Protein AF-A0A2N5KPL4-F1 (afdb_monomer)

Solvent-accessible surface area (backbone atoms only — not comparable to full-atom values): 9975 Å² total; per-residue (Å²): 132,33,61,57,40,47,46,47,71,75,42,54,30,98,88,71,46,75,67,46,46,65,56,46,13,60,61,31,74,57,65,38,40,49,73,56,43,50,32,31,46,73,50,76,43,86,88,67,52,72,70,42,46,44,31,51,20,58,59,60,74,32,49,50,60,57,73,69,52,57,60,70,58,49,53,48,50,48,52,38,46,76,72,71,42,90,47,67,72,71,55,60,47,73,79,61,42,83,92,49,68,69,59,66,50,52,80,70,77,47,90,61,89,84,62,68,92,87,57,78,54,70,25,46,58,64,54,46,8,64,72,70,74,46,51,52,66,56,47,47,51,34,38,75,70,65,55,33,45,69,46,75,43,100,83,76,46,70,18,39,34,57,74,37,73,69,78,82,128

Radius of gyration: 18.28 Å; Cα contacts (8 Å, |Δi|>4): 181; chains: 1; bounding box: 55×29×40 Å

Structure (mmCIF, N/CA/C/O backbone):
data_AF-A0A2N5KPL4-F1
#
_entry.id   AF-A0A2N5KPL4-F1
#
loop_
_atom_site.group_PDB
_atom_site.id
_atom_site.type_symbol
_atom_site.label_atom_id
_atom_site.label_alt_id
_atom_site.label_comp_id
_atom_site.label_asym_id
_atom_site.label_entity_id
_atom_site.label_seq_id
_atom_site.pdbx_PDB_ins_code
_atom_site.Cartn_x
_atom_site.Cartn_y
_atom_site.Cartn_z
_atom_site.occupancy
_atom_site.B_iso_or_equiv
_atom_site.auth_seq_id
_atom_site.auth_comp_id
_atom_site.auth_asym_id
_atom_site.auth_atom_id
_atom_site.pdbx_PDB_model_num
ATOM 1 N N . MET A 1 1 ? 0.090 9.760 -5.967 1.00 77.62 1 MET A N 1
ATOM 2 C CA . MET A 1 1 ? -1.026 9.444 -5.017 1.00 77.62 1 MET A CA 1
ATOM 3 C C . MET A 1 1 ? -0.498 8.418 -4.009 1.00 77.62 1 MET A C 1
ATOM 5 O O . MET A 1 1 ? 0.496 7.805 -4.346 1.00 77.62 1 MET A O 1
ATOM 9 N N . SER A 1 2 ? -1.028 8.225 -2.788 1.00 89.38 2 SER A N 1
ATOM 10 C CA . SER A 1 2 ? -0.451 7.175 -1.910 1.00 89.38 2 SER A CA 1
ATOM 11 C C . SER A 1 2 ? -0.860 5.772 -2.381 1.00 89.38 2 SER A C 1
ATOM 13 O O . SER A 1 2 ? -1.966 5.591 -2.895 1.00 89.38 2 SER A O 1
ATOM 15 N N . GLN A 1 3 ? 0.009 4.774 -2.181 1.00 91.00 3 GLN A N 1
ATOM 16 C CA . GLN A 1 3 ? -0.284 3.367 -2.493 1.00 91.00 3 GLN A CA 1
ATOM 17 C C . GLN A 1 3 ? -1.569 2.896 -1.806 1.00 91.00 3 GLN A C 1
ATOM 19 O O . GLN A 1 3 ? -2.436 2.302 -2.441 1.00 91.00 3 GLN A O 1
ATOM 24 N N . PHE A 1 4 ? -1.728 3.213 -0.519 1.00 94.31 4 PHE A N 1
ATOM 25 C CA . PHE A 1 4 ? -2.923 2.831 0.224 1.00 94.31 4 PHE A CA 1
ATOM 26 C C . PHE A 1 4 ? -4.183 3.480 -0.359 1.00 94.31 4 PHE A C 1
ATOM 28 O O . PHE A 1 4 ? -5.206 2.823 -0.504 1.00 94.31 4 PHE A O 1
ATOM 35 N N . ARG A 1 5 ? -4.111 4.746 -0.783 1.00 94.88 5 ARG A N 1
ATOM 36 C CA . ARG A 1 5 ? -5.239 5.413 -1.442 1.00 94.88 5 ARG A CA 1
ATOM 37 C C . ARG A 1 5 ? -5.610 4.767 -2.775 1.00 94.88 5 ARG A C 1
ATOM 39 O O . ARG A 1 5 ? -6.795 4.680 -3.071 1.00 94.88 5 ARG A O 1
ATOM 46 N N . ILE A 1 6 ? -4.629 4.300 -3.545 1.00 94.69 6 ILE A N 1
ATOM 47 C CA . ILE A 1 6 ? -4.883 3.527 -4.767 1.00 94.69 6 ILE A CA 1
ATOM 48 C C . ILE A 1 6 ? -5.637 2.241 -4.432 1.00 94.69 6 ILE A C 1
ATOM 50 O O . ILE A 1 6 ? -6.681 1.984 -5.027 1.00 94.69 6 ILE A O 1
ATOM 54 N N . MET A 1 7 ? -5.157 1.482 -3.443 1.00 94.81 7 MET A N 1
ATOM 55 C CA . MET A 1 7 ? -5.807 0.246 -2.998 1.00 94.81 7 MET A CA 1
ATOM 56 C C . MET A 1 7 ? -7.264 0.482 -2.584 1.00 94.81 7 MET A C 1
ATOM 58 O O . MET A 1 7 ? -8.135 -0.274 -2.993 1.00 94.81 7 MET A O 1
ATOM 62 N N . LEU A 1 8 ? -7.552 1.554 -1.837 1.00 95.44 8 LEU A N 1
ATOM 63 C CA . LEU A 1 8 ? -8.917 1.885 -1.405 1.00 95.44 8 LEU A CA 1
ATOM 64 C C . LEU A 1 8 ? -9.878 2.209 -2.562 1.00 95.44 8 LEU A C 1
ATOM 66 O O . LEU A 1 8 ? -11.087 2.067 -2.391 1.00 95.44 8 LEU A O 1
ATOM 70 N N . GLU A 1 9 ? -9.375 2.690 -3.703 1.00 94.62 9 GLU A N 1
ATOM 71 C CA . GLU A 1 9 ? -10.210 2.991 -4.874 1.00 94.62 9 GLU A CA 1
ATOM 72 C C . GLU A 1 9 ? -10.446 1.752 -5.748 1.00 94.62 9 GLU A C 1
ATOM 74 O O . GLU A 1 9 ? -11.551 1.575 -6.256 1.00 94.62 9 GLU A O 1
ATOM 79 N N . ILE A 1 10 ? -9.437 0.889 -5.913 1.00 94.44 10 ILE A N 1
ATOM 80 C CA . ILE A 1 10 ? -9.525 -0.280 -6.807 1.00 94.44 10 ILE A CA 1
ATOM 81 C C . ILE A 1 10 ? -10.062 -1.538 -6.112 1.00 94.44 10 ILE A C 1
ATOM 83 O O . ILE A 1 10 ? -10.664 -2.382 -6.773 1.00 94.44 10 ILE A O 1
ATOM 87 N N . CYS A 1 11 ? -9.865 -1.666 -4.796 1.00 93.56 11 CYS A N 1
ATOM 88 C CA . CYS A 1 11 ? -10.342 -2.790 -3.994 1.00 93.56 11 CYS A CA 1
ATOM 89 C C . CYS A 1 11 ? -11.564 -2.349 -3.173 1.00 93.56 11 CYS A C 1
ATOM 91 O O . CYS A 1 11 ? -11.395 -1.676 -2.149 1.00 93.56 11 CYS A O 1
ATOM 93 N N . PRO A 1 12 ? -12.794 -2.710 -3.583 1.00 92.00 12 PRO A N 1
ATOM 94 C CA . PRO A 1 12 ? -13.991 -2.337 -2.839 1.00 92.00 12 PRO A CA 1
ATOM 95 C C . PRO A 1 12 ? -14.013 -2.988 -1.451 1.00 92.00 12 PRO A C 1
ATOM 97 O O . PRO A 1 12 ? -13.382 -4.020 -1.208 1.00 92.00 12 PRO A O 1
ATOM 100 N N . ALA A 1 13 ? -14.765 -2.384 -0.535 1.00 92.88 13 ALA A N 1
ATOM 101 C CA . ALA A 1 13 ? -15.075 -3.002 0.748 1.00 92.88 13 ALA A CA 1
ATOM 102 C C . ALA A 1 13 ? -15.934 -4.272 0.549 1.00 92.88 13 ALA A C 1
ATOM 104 O O . ALA A 1 13 ? -16.525 -4.453 -0.521 1.00 92.88 13 ALA A O 1
ATOM 105 N N . PRO A 1 14 ? -16.040 -5.168 1.552 1.00 88.31 14 PRO A N 1
ATOM 106 C CA . PRO A 1 14 ? -16.785 -6.426 1.416 1.00 88.31 14 PRO A CA 1
ATOM 107 C C . PRO A 1 14 ? -18.266 -6.267 1.040 1.00 88.31 14 PRO A C 1
ATOM 109 O O . PRO A 1 14 ? -18.875 -7.197 0.516 1.00 88.31 14 PRO A O 1
ATOM 112 N N . ASP A 1 15 ? -18.856 -5.102 1.306 1.00 89.62 15 ASP A N 1
ATOM 113 C CA . ASP A 1 15 ? -20.223 -4.740 0.923 1.00 89.62 15 ASP A CA 1
ATOM 114 C C . ASP A 1 15 ? -20.331 -4.165 -0.508 1.00 89.62 15 ASP A C 1
ATOM 116 O O . ASP A 1 15 ? -21.426 -3.837 -0.966 1.00 89.62 15 ASP A O 1
ATOM 120 N N . GLY A 1 16 ? -19.208 -4.060 -1.225 1.00 87.62 16 GLY A N 1
ATOM 121 C CA . GLY A 1 16 ? -19.087 -3.437 -2.543 1.00 87.62 16 GLY A CA 1
ATOM 122 C C . GLY A 1 16 ? -18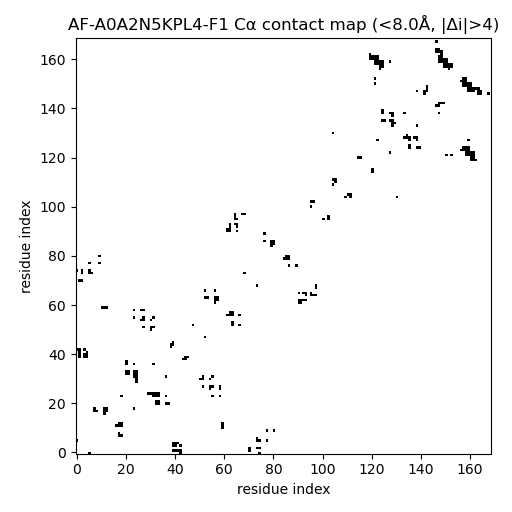.909 -1.914 -2.505 1.00 87.62 16 GLY A C 1
ATOM 123 O O . GLY A 1 16 ? -18.857 -1.285 -3.562 1.00 87.62 16 GLY A O 1
ATOM 124 N N . GLY A 1 17 ? -18.845 -1.315 -1.313 1.00 91.88 17 GLY A N 1
ATOM 125 C CA . GLY A 1 17 ? -18.711 0.120 -1.095 1.00 91.88 17 GLY A CA 1
ATOM 126 C C . GLY A 1 17 ? -17.264 0.610 -1.014 1.00 91.88 17 GLY A C 1
ATOM 127 O O . GLY A 1 17 ? -16.311 -0.069 -1.402 1.00 91.88 17 GLY A O 1
ATOM 128 N N . LYS A 1 18 ? -17.102 1.833 -0.496 1.00 94.50 18 LYS A N 1
ATOM 129 C CA . LYS A 1 18 ? -15.788 2.401 -0.171 1.00 94.50 18 LYS A CA 1
ATOM 130 C C . LYS A 1 18 ? -15.416 2.038 1.257 1.00 94.50 18 LYS A C 1
ATOM 132 O O . LYS A 1 18 ? -16.216 2.247 2.160 1.00 94.50 18 LYS A O 1
ATOM 137 N N . TRP A 1 19 ? -14.172 1.623 1.452 1.00 96.81 19 TRP A N 1
ATOM 138 C CA . TRP A 1 19 ? -13.610 1.402 2.777 1.00 96.81 19 TRP A CA 1
ATOM 139 C C . TRP A 1 19 ? -13.687 2.653 3.652 1.00 96.81 19 TRP A C 1
ATOM 141 O O . TRP A 1 19 ? -13.159 3.716 3.311 1.00 96.81 19 TRP A O 1
ATOM 151 N N . THR A 1 20 ? -14.279 2.495 4.827 1.00 95.94 20 THR A N 1
ATOM 152 C CA . THR A 1 20 ? -14.178 3.452 5.925 1.00 95.94 20 THR A CA 1
ATOM 153 C C . THR A 1 20 ? -13.079 3.047 6.903 1.00 95.94 20 THR A C 1
ATOM 155 O O . THR A 1 20 ? -12.681 1.884 7.008 1.00 95.94 20 THR A O 1
ATOM 158 N N . ALA A 1 21 ? -12.616 4.017 7.690 1.00 96.56 21 ALA A N 1
ATOM 159 C CA . ALA A 1 21 ? -11.648 3.776 8.752 1.00 96.56 21 ALA A CA 1
ATOM 160 C C . ALA A 1 21 ? -12.136 2.735 9.782 1.00 96.56 21 ALA A C 1
ATOM 162 O O . ALA A 1 21 ? -11.339 1.946 10.280 1.00 96.56 21 ALA A O 1
ATOM 163 N N . LEU A 1 22 ? -13.443 2.719 10.080 1.00 96.12 22 LEU A N 1
ATOM 164 C CA . LEU A 1 22 ? -14.046 1.791 11.040 1.00 96.12 22 LEU A CA 1
ATOM 165 C C . LEU A 1 22 ? -14.136 0.365 10.481 1.00 96.12 22 LEU A C 1
ATOM 167 O O . LEU A 1 22 ? -13.849 -0.593 11.193 1.00 96.12 22 LEU A O 1
ATOM 171 N N . GLU A 1 23 ? -14.508 0.214 9.211 1.00 96.50 23 GLU A N 1
ATOM 172 C CA . GLU A 1 23 ? -14.535 -1.098 8.554 1.00 96.50 23 GLU A CA 1
ATOM 173 C C . GLU A 1 23 ? -13.133 -1.686 8.446 1.00 96.50 23 GLU A C 1
ATOM 175 O O . GLU A 1 23 ? -12.947 -2.868 8.722 1.00 96.50 23 GLU A O 1
ATOM 180 N N . MET A 1 24 ? -12.135 -0.862 8.110 1.00 96.94 24 MET A N 1
ATOM 181 C CA . MET A 1 24 ? -10.744 -1.307 8.069 1.00 96.94 24 MET A CA 1
ATOM 182 C C . MET A 1 24 ? -10.265 -1.756 9.451 1.00 96.94 24 MET A C 1
ATOM 184 O O . MET A 1 24 ? -9.636 -2.805 9.586 1.00 96.94 24 MET A O 1
ATOM 188 N N . GLU A 1 25 ? -10.589 -1.002 10.501 1.00 97.06 25 GLU A N 1
ATOM 189 C CA . GLU A 1 25 ? -10.269 -1.387 11.874 1.00 97.06 25 GLU A CA 1
ATOM 190 C C . GLU A 1 25 ? -10.889 -2.737 12.242 1.00 97.06 25 GLU A C 1
ATOM 192 O O . GLU A 1 25 ? -10.201 -3.615 12.762 1.00 97.06 25 GLU A O 1
ATOM 197 N N . GLN A 1 26 ? -12.168 -2.940 11.923 1.00 96.25 26 GLN A N 1
ATOM 198 C CA . GLN A 1 26 ? -12.864 -4.198 12.186 1.00 96.25 26 GLN A CA 1
ATOM 199 C 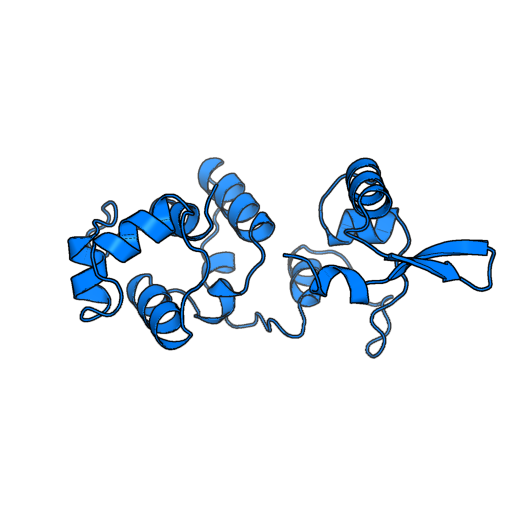C . GLN A 1 26 ? -12.263 -5.362 11.390 1.00 96.25 26 GLN A C 1
ATOM 201 O O . GLN A 1 26 ? -11.961 -6.409 11.965 1.00 96.25 26 GLN A O 1
ATOM 206 N N . ALA A 1 27 ? -12.034 -5.174 10.089 1.00 96.19 27 ALA A N 1
ATOM 207 C CA . ALA A 1 27 ? -11.485 -6.198 9.203 1.00 96.19 27 ALA A CA 1
ATOM 208 C C . ALA A 1 27 ? -10.048 -6.594 9.580 1.00 96.19 27 ALA A C 1
ATOM 210 O O . ALA A 1 27 ? -9.651 -7.748 9.415 1.00 96.19 27 ALA A O 1
ATOM 211 N N . THR A 1 28 ? -9.283 -5.656 10.141 1.00 96.19 28 THR A N 1
ATOM 212 C CA . THR A 1 28 ? -7.903 -5.872 10.599 1.00 96.19 28 THR A CA 1
ATOM 213 C C . THR A 1 28 ? -7.810 -6.214 12.090 1.00 96.19 28 THR A C 1
ATOM 215 O O . THR A 1 28 ? -6.708 -6.282 12.631 1.00 96.19 28 THR A O 1
ATOM 218 N N . ASN A 1 29 ? -8.940 -6.432 12.777 1.00 95.25 29 ASN A N 1
ATOM 219 C CA . ASN A 1 29 ? -9.002 -6.710 14.217 1.00 95.25 29 ASN A CA 1
ATOM 220 C C . ASN A 1 29 ? -8.215 -5.683 15.064 1.00 95.25 29 ASN A C 1
ATOM 222 O O . ASN A 1 29 ? -7.434 -6.037 15.951 1.00 95.25 29 ASN A O 1
ATOM 226 N N . GLY A 1 30 ? -8.378 -4.399 14.742 1.00 95.25 30 GLY A N 1
ATOM 227 C CA . GLY A 1 30 ? -7.771 -3.271 15.448 1.00 95.25 30 GLY A CA 1
ATOM 228 C C . GLY A 1 30 ? -6.319 -2.963 15.071 1.00 95.25 30 GLY A C 1
ATOM 229 O O . GLY A 1 30 ? -5.737 -2.030 15.622 1.00 95.25 30 GLY A O 1
ATOM 230 N N . LYS A 1 31 ? -5.704 -3.709 14.143 1.00 95.62 31 LYS A N 1
ATOM 231 C CA . LYS A 1 31 ? -4.312 -3.462 13.718 1.00 95.62 31 LYS A CA 1
ATOM 232 C C . LYS A 1 31 ? -4.152 -2.157 12.935 1.00 95.62 31 LYS A C 1
ATOM 234 O O . LYS A 1 31 ? -3.084 -1.542 12.981 1.00 95.62 31 LYS A O 1
ATOM 239 N N . VAL A 1 32 ? -5.218 -1.718 12.267 1.00 95.81 32 VAL A N 1
ATOM 240 C CA . VAL A 1 32 ? -5.310 -0.423 11.586 1.00 95.81 32 VAL A CA 1
ATOM 241 C C . VAL A 1 32 ? -6.404 0.409 12.253 1.00 95.81 32 VAL A C 1
ATOM 243 O O . VAL A 1 32 ? -7.560 0.382 11.848 1.00 95.81 32 VAL A O 1
ATOM 246 N N . HIS A 1 33 ? -6.043 1.149 13.300 1.00 96.38 33 HIS A N 1
ATOM 247 C CA . HIS A 1 33 ? -6.969 2.066 13.975 1.00 96.38 33 HIS A CA 1
ATOM 248 C C . HIS A 1 33 ? -7.238 3.308 13.095 1.00 96.38 33 HIS A C 1
ATOM 250 O O . HIS A 1 33 ? -6.339 3.731 12.359 1.00 96.38 33 HIS A O 1
ATOM 256 N N . PRO A 1 34 ? -8.404 3.977 13.202 1.00 97.19 34 PRO A N 1
ATOM 257 C CA . PRO A 1 34 ? -8.775 5.108 12.353 1.00 97.19 34 PRO A CA 1
ATOM 258 C C . PRO A 1 34 ? -7.731 6.208 12.120 1.00 97.19 34 PRO A C 1
ATOM 260 O O . PRO A 1 34 ? -7.587 6.689 11.001 1.00 97.19 34 PRO A O 1
ATOM 263 N N . ALA A 1 35 ? -6.965 6.602 13.141 1.00 95.31 35 ALA A N 1
ATOM 264 C CA . ALA A 1 35 ? -5.923 7.617 12.973 1.00 95.31 35 ALA A CA 1
ATOM 265 C C . ALA A 1 35 ? -4.800 7.148 12.030 1.00 95.31 35 ALA A C 1
ATOM 267 O O . ALA A 1 35 ? -4.306 7.926 11.216 1.00 95.31 35 ALA A O 1
ATOM 268 N N . PHE A 1 36 ? -4.427 5.868 12.112 1.00 95.31 36 PHE A N 1
ATOM 269 C CA . PHE A 1 36 ? -3.428 5.270 11.232 1.00 95.31 36 PHE A CA 1
ATOM 270 C C . PHE A 1 36 ? -3.967 5.106 9.808 1.00 95.31 36 PHE A C 1
ATOM 272 O O . PHE A 1 36 ? -3.253 5.398 8.856 1.00 95.31 36 PHE A O 1
ATOM 279 N N . PHE A 1 37 ? -5.245 4.737 9.660 1.00 96.69 37 PHE A N 1
ATOM 280 C CA . PHE A 1 37 ? -5.922 4.689 8.361 1.00 96.69 37 PHE A CA 1
ATOM 281 C C . PHE A 1 37 ? -5.814 6.021 7.606 1.00 96.69 37 PHE A C 1
ATOM 283 O O . PHE A 1 37 ? -5.356 6.041 6.465 1.00 96.69 37 PHE A O 1
ATOM 290 N N . PHE A 1 38 ? -6.183 7.136 8.245 1.00 95.88 38 PHE A N 1
ATOM 291 C CA . PHE A 1 38 ? -6.108 8.452 7.602 1.00 95.88 38 PHE A CA 1
ATOM 292 C C . PHE A 1 38 ? -4.663 8.866 7.318 1.00 95.88 38 PHE A C 1
ATOM 294 O O . PHE A 1 38 ? -4.374 9.365 6.235 1.00 95.88 38 PHE A O 1
ATOM 301 N N . ALA A 1 39 ? -3.730 8.577 8.231 1.00 94.00 39 ALA A N 1
ATOM 302 C CA . ALA A 1 39 ? -2.314 8.842 7.994 1.00 94.00 39 ALA A CA 1
ATOM 303 C C . ALA A 1 39 ? -1.768 8.085 6.765 1.00 94.00 39 ALA A C 1
ATOM 305 O O . ALA A 1 39 ? -0.997 8.657 5.997 1.00 94.00 39 ALA A O 1
ATOM 306 N N . LEU A 1 40 ? -2.184 6.833 6.544 1.00 93.69 40 LEU A N 1
ATOM 307 C CA . LEU A 1 40 ? -1.837 6.067 5.341 1.00 93.69 40 LEU A CA 1
ATOM 308 C C . LEU A 1 40 ? -2.520 6.624 4.085 1.00 93.69 40 LEU A C 1
ATOM 310 O O . LEU A 1 40 ? -1.896 6.758 3.029 1.00 93.69 40 LEU A O 1
ATOM 314 N N . GLN A 1 41 ? -3.807 6.959 4.189 1.00 93.94 41 GLN A N 1
ATOM 315 C CA . GLN A 1 41 ? -4.598 7.475 3.073 1.00 93.94 41 GLN A CA 1
ATOM 316 C C . GLN A 1 41 ? -4.036 8.801 2.550 1.00 93.94 41 GLN A C 1
ATOM 318 O O . GLN A 1 41 ? -3.923 8.990 1.337 1.00 93.94 41 GLN A O 1
ATOM 323 N N . ASP A 1 42 ? -3.622 9.677 3.461 1.00 91.38 42 ASP A N 1
ATOM 324 C CA . ASP A 1 42 ? -3.039 10.978 3.142 1.00 91.38 42 ASP A CA 1
ATOM 325 C C . ASP A 1 42 ? -1.542 10.892 2.803 1.00 91.38 42 ASP A C 1
ATOM 327 O O . ASP A 1 42 ? -0.946 11.880 2.377 1.00 91.38 42 ASP A O 1
ATOM 331 N N . GLY A 1 43 ? -0.923 9.715 2.958 1.00 88.88 43 GLY A N 1
ATOM 332 C CA . GLY A 1 43 ? 0.507 9.513 2.719 1.00 88.88 43 GLY A CA 1
ATOM 333 C C . GLY A 1 43 ? 1.407 10.177 3.766 1.00 88.88 43 GLY A C 1
ATOM 334 O O . GLY A 1 43 ? 2.588 10.386 3.510 1.00 88.88 43 GLY A O 1
ATOM 335 N N . LEU A 1 44 ? 0.869 10.501 4.946 1.00 87.75 44 LEU A N 1
ATOM 336 C CA . LEU A 1 44 ? 1.625 11.047 6.080 1.00 87.75 44 LEU A CA 1
ATOM 337 C C . LEU A 1 44 ? 2.548 10.003 6.722 1.00 87.75 44 LEU A C 1
ATOM 339 O O . LEU A 1 44 ? 3.506 10.361 7.404 1.00 87.75 44 LEU A O 1
ATOM 343 N N . THR A 1 45 ? 2.263 8.716 6.514 1.00 85.69 45 THR A N 1
ATOM 344 C CA . THR A 1 45 ? 3.157 7.610 6.857 1.00 85.69 45 THR A CA 1
ATOM 345 C C . THR A 1 45 ? 3.162 6.574 5.740 1.00 85.69 45 THR A C 1
ATOM 347 O O . THR A 1 45 ? 2.115 6.220 5.204 1.00 85.69 45 THR A O 1
ATOM 350 N N . SER A 1 46 ? 4.348 6.075 5.403 1.00 75.25 46 SER A N 1
ATOM 351 C CA . SER A 1 46 ? 4.564 4.892 4.558 1.00 7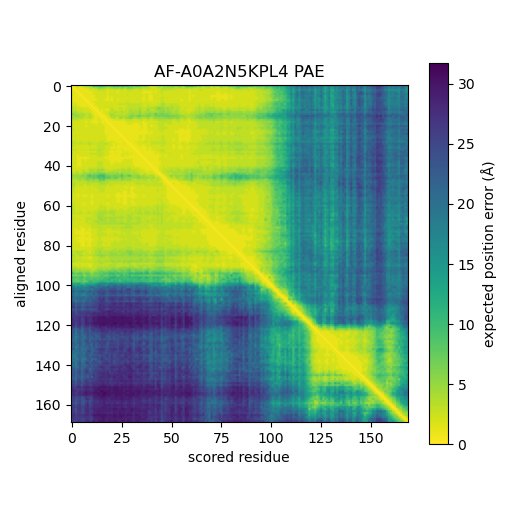5.25 46 SER A CA 1
ATOM 352 C C . SER A 1 46 ? 5.093 3.702 5.366 1.00 75.25 46 SER A C 1
ATOM 354 O O . SER A 1 46 ? 5.113 2.574 4.876 1.00 75.25 46 SER A O 1
ATOM 356 N N . SER A 1 47 ? 5.494 3.942 6.619 1.00 78.50 47 SER A N 1
ATOM 357 C CA . SER A 1 47 ? 6.009 2.911 7.512 1.00 78.50 47 SER A CA 1
ATOM 358 C C . SER A 1 47 ? 4.846 2.102 8.079 1.00 78.50 47 SER A C 1
ATOM 360 O O . SER A 1 47 ? 4.068 2.589 8.904 1.00 78.50 47 SER A O 1
ATOM 362 N N . VAL A 1 48 ? 4.716 0.873 7.589 1.00 85.50 48 VAL A N 1
ATOM 363 C CA . VAL A 1 48 ? 3.721 -0.117 8.008 1.00 85.50 48 VAL A CA 1
ATOM 364 C C . VAL A 1 48 ? 4.484 -1.346 8.483 1.00 85.50 48 VAL A C 1
ATOM 366 O O . VAL A 1 48 ? 5.447 -1.758 7.841 1.00 85.50 48 VAL A O 1
ATOM 369 N N . SER A 1 49 ? 4.114 -1.923 9.625 1.00 89.88 49 SER A N 1
ATOM 370 C CA . SER A 1 49 ? 4.754 -3.164 10.075 1.00 89.88 49 SER A CA 1
ATOM 371 C C . SER A 1 49 ? 4.303 -4.349 9.217 1.00 89.88 49 SER A C 1
ATOM 373 O O . SER A 1 49 ? 3.200 -4.325 8.676 1.00 89.88 49 SER A O 1
ATOM 375 N N . GLY A 1 50 ? 5.102 -5.418 9.138 1.00 89.44 50 GLY A N 1
ATOM 376 C CA . GLY A 1 50 ? 4.705 -6.625 8.394 1.00 89.44 50 GLY A CA 1
ATOM 377 C C . GLY A 1 50 ? 3.340 -7.173 8.835 1.00 89.44 50 GLY A C 1
ATOM 378 O O . GLY A 1 50 ? 2.495 -7.466 8.003 1.00 89.44 50 GLY A O 1
ATOM 379 N N . GLU A 1 51 ? 3.054 -7.173 10.142 1.00 91.56 51 GLU A N 1
ATOM 380 C CA . GLU A 1 51 ? 1.750 -7.609 10.666 1.00 91.56 51 GLU A CA 1
ATOM 381 C C . GLU A 1 51 ? 0.588 -6.714 10.191 1.00 91.56 51 GLU A C 1
ATOM 383 O O . GLU A 1 51 ? -0.514 -7.199 9.921 1.00 91.56 51 GLU A O 1
ATOM 388 N N . GLN A 1 52 ? 0.814 -5.402 10.087 1.00 93.19 52 GLN A N 1
ATOM 389 C CA . GLN A 1 52 ? -0.183 -4.471 9.562 1.00 93.19 52 GLN A CA 1
ATOM 390 C C . GLN A 1 52 ? -0.369 -4.645 8.052 1.00 93.19 52 GLN A C 1
ATOM 392 O O . GLN A 1 52 ? -1.511 -4.650 7.599 1.00 93.19 52 GLN A O 1
ATOM 397 N N . MET A 1 53 ? 0.719 -4.836 7.295 1.00 92.94 53 MET A N 1
ATOM 398 C CA . MET A 1 53 ? 0.667 -5.122 5.856 1.00 92.94 53 MET A CA 1
ATOM 399 C C . MET A 1 53 ? -0.155 -6.387 5.592 1.00 92.94 53 MET A C 1
ATOM 401 O O . MET A 1 53 ? -1.117 -6.337 4.831 1.00 92.94 53 MET A O 1
ATOM 405 N N . ASP A 1 54 ? 0.150 -7.480 6.297 1.00 92.94 54 ASP A N 1
ATOM 406 C CA . ASP A 1 54 ? -0.564 -8.755 6.184 1.00 92.94 54 ASP A CA 1
ATOM 407 C C . ASP A 1 54 ? -2.051 -8.606 6.522 1.00 92.94 54 ASP A C 1
ATOM 409 O O . ASP A 1 54 ? -2.918 -9.159 5.843 1.00 92.94 54 ASP A O 1
ATOM 413 N N . SER A 1 55 ? -2.362 -7.839 7.570 1.00 95.62 55 SER A N 1
ATOM 414 C CA . SER A 1 55 ? -3.743 -7.602 7.995 1.00 95.62 55 SER A CA 1
ATOM 415 C C . SER A 1 55 ? -4.530 -6.814 6.947 1.00 95.62 55 SER A C 1
ATOM 417 O O . SER A 1 55 ? -5.669 -7.173 6.655 1.00 95.62 55 SER A O 1
ATOM 419 N N . ILE A 1 56 ? -3.930 -5.768 6.366 1.00 95.06 56 ILE A N 1
ATOM 420 C CA . ILE A 1 56 ? -4.553 -4.967 5.302 1.00 95.06 56 ILE A CA 1
ATOM 421 C C . ILE A 1 56 ? -4.741 -5.812 4.043 1.00 95.06 56 ILE A C 1
ATOM 423 O O . ILE A 1 56 ? -5.843 -5.859 3.501 1.00 95.06 56 ILE A O 1
ATOM 427 N N . ALA A 1 57 ? -3.691 -6.508 3.601 1.00 93.88 57 ALA A N 1
ATOM 428 C CA . ALA A 1 57 ? -3.730 -7.347 2.409 1.00 93.88 57 ALA A CA 1
ATOM 429 C C . ALA A 1 57 ? -4.823 -8.415 2.530 1.00 93.88 57 ALA A C 1
ATOM 431 O O . ALA A 1 57 ? -5.662 -8.552 1.645 1.00 93.88 57 ALA A O 1
ATOM 432 N N . LYS A 1 58 ? -4.906 -9.084 3.685 1.00 93.94 58 LYS A N 1
ATOM 433 C CA . LYS A 1 58 ? -5.970 -10.048 3.977 1.00 93.94 58 LYS A CA 1
ATOM 434 C C . LYS A 1 58 ? -7.364 -9.417 3.980 1.00 93.94 58 LYS A C 1
ATOM 436 O O . LYS A 1 58 ? -8.294 -10.029 3.465 1.00 93.94 58 LYS A O 1
ATOM 441 N N . ALA A 1 59 ? -7.526 -8.232 4.570 1.00 95.44 59 ALA A N 1
ATOM 442 C CA . ALA A 1 59 ? -8.809 -7.528 4.599 1.00 95.44 59 ALA A CA 1
ATOM 443 C C . ALA A 1 59 ? -9.301 -7.162 3.188 1.00 95.44 59 ALA A C 1
ATOM 445 O O . ALA A 1 59 ? -10.501 -7.205 2.933 1.00 95.44 59 ALA A O 1
ATOM 446 N N . MET A 1 60 ? -8.376 -6.845 2.279 1.00 94.81 60 MET A N 1
ATOM 447 C CA . MET A 1 60 ? -8.652 -6.470 0.888 1.00 94.81 60 MET A CA 1
ATOM 448 C C . MET A 1 60 ? -8.601 -7.643 -0.108 1.00 94.81 60 MET A C 1
ATOM 450 O O . MET A 1 60 ? -8.723 -7.410 -1.306 1.00 94.81 60 MET A O 1
ATOM 454 N N . ASP A 1 61 ? -8.407 -8.879 0.365 1.00 92.62 61 ASP A N 1
ATOM 455 C CA . ASP A 1 61 ? -8.212 -10.081 -0.466 1.00 92.62 61 ASP A CA 1
ATOM 456 C C . ASP A 1 61 ? -7.063 -9.961 -1.494 1.00 92.62 61 ASP A C 1
ATOM 458 O O . ASP A 1 61 ? -7.150 -10.405 -2.640 1.00 92.62 61 ASP A O 1
ATOM 462 N N . LEU A 1 62 ? -5.956 -9.347 -1.068 1.00 93.25 62 LEU A N 1
ATOM 463 C CA . LEU A 1 62 ? -4.727 -9.191 -1.842 1.00 93.25 62 LEU A CA 1
ATOM 464 C C . LEU A 1 62 ? -3.610 -10.108 -1.310 1.00 93.25 62 LEU A C 1
ATOM 466 O O . LEU A 1 62 ? -3.516 -10.336 -0.099 1.00 93.25 62 LEU A O 1
ATOM 470 N N . PRO A 1 63 ? -2.703 -10.592 -2.179 1.00 92.00 63 PRO A N 1
ATOM 471 C CA . PRO A 1 63 ? -1.427 -11.156 -1.750 1.00 92.00 63 PRO A CA 1
ATOM 472 C C . PRO A 1 63 ? -0.606 -10.114 -0.961 1.00 92.00 63 PRO A C 1
ATOM 474 O O . PRO A 1 63 ? -0.414 -9.002 -1.469 1.00 92.00 63 PRO A O 1
ATOM 477 N N . PRO A 1 64 ? -0.096 -10.432 0.245 1.00 89.31 64 PRO A N 1
ATOM 478 C CA . PRO A 1 64 ? 0.718 -9.504 1.036 1.00 89.31 64 PRO A CA 1
ATOM 479 C C . PRO A 1 64 ? 1.955 -8.994 0.296 1.00 89.31 64 PRO A C 1
ATOM 481 O O . PRO A 1 64 ? 2.342 -7.837 0.450 1.00 89.31 64 PRO A O 1
ATOM 484 N N . GLU A 1 65 ? 2.535 -9.823 -0.572 1.00 85.25 65 GLU A N 1
ATOM 485 C CA . GLU A 1 65 ? 3.716 -9.488 -1.359 1.00 85.25 65 GLU A CA 1
ATOM 486 C C . GLU A 1 65 ? 3.471 -8.271 -2.256 1.00 85.25 65 GLU A C 1
ATOM 488 O O . GLU A 1 65 ? 4.388 -7.476 -2.466 1.00 85.25 65 GLU A O 1
ATOM 493 N N . LEU A 1 66 ? 2.234 -8.064 -2.735 1.00 87.50 66 LEU A N 1
ATOM 494 C CA . LEU A 1 66 ? 1.900 -6.900 -3.554 1.00 87.50 66 LEU A CA 1
ATOM 495 C C . LEU A 1 66 ? 2.100 -5.582 -2.807 1.00 87.50 66 LEU A C 1
ATOM 497 O O . LEU A 1 66 ? 2.369 -4.566 -3.447 1.00 87.50 66 LEU A O 1
ATOM 501 N N . TRP A 1 67 ? 2.044 -5.574 -1.472 1.00 86.69 67 TRP A N 1
ATOM 502 C CA . TRP A 1 67 ? 2.347 -4.373 -0.696 1.00 86.69 67 TRP A CA 1
ATOM 503 C C . TRP A 1 67 ? 3.761 -3.847 -0.976 1.00 86.69 67 TRP A C 1
ATOM 505 O O . TRP A 1 67 ? 3.992 -2.643 -0.934 1.00 86.69 67 TRP A O 1
ATOM 515 N N . HIS A 1 68 ? 4.699 -4.735 -1.310 1.00 83.12 68 HIS A N 1
ATOM 516 C CA . HIS A 1 68 ? 6.079 -4.387 -1.646 1.00 83.12 68 HIS A CA 1
ATOM 517 C C . HIS A 1 68 ? 6.271 -4.003 -3.120 1.00 83.12 68 HIS A C 1
ATOM 519 O O . HIS A 1 68 ? 7.407 -3.856 -3.577 1.00 83.12 68 HIS A O 1
ATOM 525 N N . ARG A 1 69 ? 5.195 -3.894 -3.906 1.00 82.25 69 ARG A N 1
ATOM 526 C CA . ARG A 1 69 ? 5.265 -3.306 -5.246 1.00 82.25 69 ARG A CA 1
ATOM 527 C C . ARG A 1 69 ? 5.578 -1.822 -5.123 1.00 82.25 69 ARG A C 1
ATOM 529 O O . ARG A 1 69 ? 5.077 -1.137 -4.238 1.00 82.25 69 ARG A O 1
ATOM 536 N N . GLN A 1 70 ? 6.382 -1.335 -6.055 1.00 78.88 70 GLN A N 1
ATOM 537 C CA . GLN A 1 70 ? 6.707 0.081 -6.145 1.00 78.88 70 GLN A CA 1
ATOM 538 C C . GLN A 1 70 ? 5.457 0.915 -6.446 1.00 78.88 70 GLN A C 1
ATOM 540 O O . GLN A 1 70 ? 4.529 0.439 -7.105 1.00 78.88 70 GLN A O 1
ATOM 545 N N . LEU A 1 71 ? 5.442 2.175 -6.000 1.00 81.00 71 LEU A N 1
ATOM 546 C CA . LEU A 1 71 ? 4.282 3.055 -6.169 1.00 81.00 71 LEU A CA 1
ATOM 547 C C . LEU A 1 71 ? 3.872 3.218 -7.641 1.00 81.00 71 LEU A C 1
ATOM 549 O O . LEU A 1 71 ? 2.681 3.174 -7.936 1.00 81.00 71 LEU A O 1
ATOM 553 N N . TRP A 1 72 ? 4.834 3.322 -8.561 1.00 75.88 72 TRP A N 1
ATOM 554 C CA . TRP A 1 72 ? 4.557 3.437 -9.998 1.00 75.88 72 TRP A CA 1
ATOM 555 C C . TRP A 1 72 ? 3.737 2.253 -10.535 1.00 75.88 72 TRP A C 1
ATOM 557 O O . TRP A 1 72 ? 2.896 2.428 -11.414 1.00 75.88 72 TRP A O 1
ATOM 567 N N . TRP A 1 73 ? 3.914 1.046 -9.980 1.00 82.62 73 TRP A N 1
ATOM 568 C CA . TRP A 1 73 ? 3.143 -0.132 -10.386 1.00 82.62 73 TRP A CA 1
ATOM 569 C C . TRP A 1 73 ? 1.682 0.019 -9.972 1.00 82.62 73 TRP A C 1
ATOM 571 O O . TRP A 1 73 ? 0.777 -0.246 -10.761 1.00 82.62 73 TRP A O 1
ATOM 581 N N . TRP A 1 74 ? 1.449 0.504 -8.751 1.00 86.81 74 TRP A N 1
ATOM 582 C CA . TRP A 1 74 ? 0.110 0.817 -8.261 1.00 86.81 74 TRP A CA 1
ATOM 583 C C . TRP A 1 74 ? -0.537 1.940 -9.068 1.00 86.81 74 TRP A C 1
ATOM 585 O O . TRP A 1 74 ? -1.710 1.836 -9.419 1.00 86.81 74 TRP A O 1
ATOM 595 N N . GLU A 1 75 ? 0.212 2.991 -9.398 1.00 85.31 75 GLU A N 1
ATOM 596 C CA . GLU A 1 75 ? -0.282 4.087 -10.236 1.00 85.31 75 GLU A CA 1
ATOM 597 C C . GLU A 1 75 ? -0.671 3.575 -11.622 1.00 85.31 75 GLU A C 1
ATOM 599 O O . GLU A 1 75 ? -1.749 3.909 -12.115 1.00 85.31 75 GLU A O 1
ATOM 604 N N . LYS A 1 76 ? 0.115 2.659 -12.195 1.00 81.94 76 LYS A N 1
ATOM 605 C CA . LYS A 1 76 ? -0.219 2.044 -13.475 1.00 81.94 76 LYS A CA 1
ATOM 606 C C . LYS A 1 76 ? -1.457 1.152 -13.418 1.00 81.94 76 LYS A C 1
ATOM 608 O O . LYS A 1 76 ? -2.319 1.235 -14.290 1.00 81.94 76 LYS A O 1
ATOM 613 N N . VAL A 1 77 ? -1.578 0.322 -12.382 1.00 87.88 77 VAL A N 1
ATOM 614 C CA . VAL A 1 77 ? -2.785 -0.485 -12.136 1.00 87.88 77 VAL A CA 1
ATOM 615 C C . VAL A 1 77 ? -4.010 0.415 -11.976 1.00 87.88 77 VAL A C 1
ATOM 617 O O . VAL A 1 77 ? -5.071 0.119 -12.521 1.00 87.88 77 VAL A O 1
ATOM 620 N N . TYR A 1 78 ? -3.867 1.538 -11.276 1.00 92.38 78 TYR A N 1
ATOM 621 C CA . TYR A 1 78 ? -4.937 2.513 -11.117 1.00 92.38 78 TYR A CA 1
ATOM 622 C C . TYR A 1 78 ? -5.344 3.164 -12.445 1.00 92.38 78 TYR A C 1
ATOM 624 O O . TYR A 1 78 ? -6.537 3.316 -12.705 1.00 92.38 78 TYR A O 1
ATOM 632 N N . GLU A 1 79 ? -4.386 3.532 -13.299 1.00 86.69 79 GLU A N 1
ATOM 633 C CA . GLU A 1 79 ? -4.671 4.040 -14.645 1.00 86.69 79 GLU A CA 1
ATOM 634 C C . GLU A 1 79 ? -5.444 3.027 -15.489 1.00 86.69 79 GLU A C 1
ATOM 636 O O . GLU A 1 79 ? -6.459 3.379 -16.091 1.00 86.69 79 GLU A O 1
ATOM 641 N N . ASP A 1 80 ? -4.983 1.777 -15.516 1.00 86.19 80 ASP A N 1
ATOM 642 C CA . ASP A 1 80 ? -5.626 0.688 -16.250 1.00 86.19 80 ASP A CA 1
ATOM 643 C C . ASP A 1 80 ? -7.072 0.490 -15.769 1.00 86.19 80 ASP A C 1
ATOM 645 O O . ASP A 1 80 ? -8.002 0.534 -16.578 1.00 86.19 80 ASP A O 1
ATOM 649 N N . TRP A 1 81 ? -7.276 0.386 -14.451 1.00 94.88 81 TRP A N 1
ATOM 650 C CA . TRP A 1 81 ? -8.601 0.281 -13.834 1.00 94.88 81 TRP A CA 1
ATOM 651 C C . TRP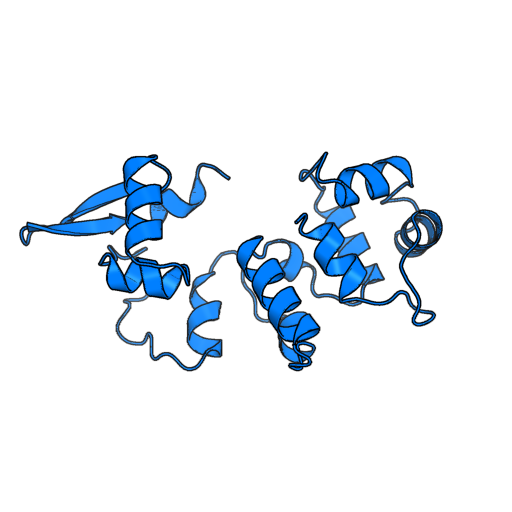 A 1 81 ? -9.503 1.468 -14.196 1.00 94.88 81 TRP A C 1
ATOM 653 O O . TRP A 1 81 ? -10.644 1.285 -14.625 1.00 94.88 81 TRP A O 1
ATOM 663 N N . LYS A 1 82 ? -8.982 2.697 -14.099 1.00 93.50 82 LYS A N 1
ATOM 664 C CA . LYS A 1 82 ? -9.714 3.927 -14.438 1.00 93.50 82 LYS A CA 1
ATOM 665 C C . LYS A 1 82 ? -10.117 3.971 -15.915 1.00 93.50 82 LYS A C 1
ATOM 667 O O . LYS A 1 82 ? -11.161 4.530 -16.247 1.00 93.50 82 LYS A O 1
ATOM 672 N N . ASN A 1 83 ? -9.309 3.378 -16.791 1.00 91.06 83 ASN A N 1
ATOM 673 C CA . ASN A 1 83 ? -9.580 3.255 -18.222 1.00 91.06 83 ASN A CA 1
ATOM 674 C C . ASN A 1 83 ? -10.473 2.046 -18.569 1.00 91.06 83 ASN A C 1
ATOM 676 O O . ASN A 1 83 ? -10.748 1.812 -19.746 1.00 91.06 83 ASN A O 1
ATOM 680 N N . GLY A 1 84 ? -10.945 1.287 -17.573 1.00 90.81 84 GLY A N 1
ATOM 681 C CA . GLY A 1 84 ? -11.805 0.117 -17.762 1.00 90.81 84 GLY A CA 1
ATOM 682 C C . GLY A 1 84 ? -11.065 -1.136 -18.234 1.00 90.81 84 GLY A C 1
ATOM 683 O O . GLY A 1 84 ? -11.698 -2.074 -18.719 1.00 90.81 84 GLY A O 1
ATOM 684 N N . VAL A 1 85 ? -9.736 -1.162 -18.120 1.00 88.69 85 VAL A N 1
ATOM 685 C CA . VAL A 1 85 ? -8.923 -2.355 -18.366 1.00 88.69 85 VAL A CA 1
ATOM 686 C C . VAL A 1 85 ? -9.010 -3.254 -17.131 1.00 88.69 85 VAL A C 1
ATOM 688 O O . VAL A 1 85 ? -8.876 -2.780 -16.006 1.00 88.69 85 VAL A O 1
ATOM 691 N N . GLY A 1 86 ? -9.239 -4.555 -17.331 1.00 86.00 86 GLY A N 1
ATOM 692 C CA . GLY A 1 86 ? -9.285 -5.526 -16.233 1.00 86.00 86 GLY A CA 1
ATOM 693 C C . GLY A 1 86 ? -7.932 -5.642 -15.525 1.00 86.00 86 GLY A C 1
ATOM 694 O O . GLY A 1 86 ? -6.900 -5.838 -16.172 1.00 86.00 86 GLY A O 1
ATOM 695 N N . VAL A 1 87 ? -7.938 -5.531 -14.196 1.00 90.56 87 VAL A N 1
ATOM 696 C CA . VAL A 1 87 ? -6.731 -5.538 -13.346 1.00 90.56 87 VAL A CA 1
ATOM 697 C C . VAL A 1 87 ? -6.706 -6.695 -12.349 1.00 90.56 87 VAL A C 1
ATOM 699 O O . VAL A 1 87 ? -5.711 -6.888 -11.657 1.00 90.56 87 VAL A O 1
ATOM 702 N N . GLU A 1 88 ? -7.759 -7.510 -12.296 1.00 89.25 88 GLU A N 1
ATOM 703 C CA . GLU A 1 88 ? -7.949 -8.573 -11.305 1.00 89.25 88 GLU A CA 1
ATOM 704 C C . GLU A 1 88 ? -6.799 -9.584 -11.335 1.00 89.25 88 GLU A C 1
ATOM 706 O O . GLU A 1 88 ? -6.296 -9.986 -10.291 1.00 89.25 88 GLU A O 1
ATOM 711 N N . GLY A 1 89 ? -6.317 -9.937 -12.532 1.00 85.88 89 GLY A N 1
ATOM 712 C CA . GLY A 1 89 ? -5.155 -10.816 -12.683 1.00 85.88 89 GLY A CA 1
ATOM 713 C C . GLY A 1 89 ? -3.876 -10.227 -12.078 1.00 85.88 89 GLY A C 1
ATOM 714 O O . GLY A 1 89 ? -3.107 -10.954 -11.459 1.00 85.88 89 GLY A O 1
ATOM 715 N N . LYS A 1 90 ? -3.681 -8.905 -12.190 1.00 85.88 90 LYS A N 1
ATOM 716 C CA . LYS A 1 90 ? -2.527 -8.190 -11.615 1.00 85.88 90 LYS A CA 1
ATOM 717 C C . LYS A 1 90 ? -2.627 -8.115 -10.089 1.00 85.88 90 LYS A C 1
ATOM 719 O O . LYS A 1 90 ? -1.626 -8.277 -9.398 1.00 85.88 90 LYS A O 1
ATOM 724 N N . LEU A 1 91 ? -3.838 -7.903 -9.572 1.00 89.81 91 LEU A N 1
ATOM 725 C CA . LEU A 1 91 ? -4.126 -7.847 -8.135 1.00 89.81 91 LEU A CA 1
ATOM 726 C C . LEU A 1 91 ? -4.067 -9.217 -7.443 1.00 89.81 91 LEU A C 1
ATOM 728 O O . LEU A 1 91 ? -3.986 -9.276 -6.221 1.00 89.81 91 LEU A O 1
ATOM 732 N N . GLN A 1 92 ? -4.075 -10.312 -8.204 1.00 90.06 92 GLN A N 1
ATOM 733 C CA . GLN A 1 92 ? -3.983 -11.682 -7.689 1.00 90.06 92 GLN A CA 1
ATOM 734 C C . GLN A 1 92 ? -2.625 -12.345 -7.968 1.00 90.06 92 GLN A C 1
ATOM 736 O O . GLN A 1 92 ? -2.479 -13.558 -7.795 1.00 90.06 92 GLN A O 1
ATOM 741 N N . ASP A 1 93 ? -1.614 -11.569 -8.371 1.00 82.06 93 ASP A N 1
ATOM 742 C CA . ASP A 1 93 ? -0.270 -12.086 -8.620 1.00 82.06 93 ASP A CA 1
ATOM 743 C C . ASP A 1 93 ? 0.443 -12.485 -7.317 1.00 82.06 93 ASP A C 1
ATOM 745 O O . ASP A 1 93 ? 1.126 -11.697 -6.665 1.00 82.06 93 ASP A O 1
ATOM 749 N N . ARG A 1 94 ? 0.303 -13.766 -6.967 1.00 79.00 94 ARG A N 1
ATOM 750 C CA . ARG A 1 94 ? 1.028 -14.437 -5.873 1.00 79.00 94 ARG A CA 1
ATOM 751 C C . ARG A 1 94 ? 2.440 -14.872 -6.267 1.00 79.00 94 ARG A C 1
ATOM 753 O O . ARG A 1 94 ? 3.166 -15.428 -5.450 1.00 79.00 94 ARG A O 1
ATOM 760 N N . GLY A 1 95 ? 2.799 -14.716 -7.539 1.00 71.81 95 GLY A N 1
ATOM 761 C CA . GLY A 1 95 ? 4.114 -15.037 -8.072 1.00 71.81 95 GLY A CA 1
ATOM 762 C C . GLY A 1 95 ? 5.121 -13.905 -7.902 1.00 71.81 95 GLY A C 1
ATOM 763 O O . GLY A 1 95 ? 6.300 -14.115 -8.215 1.00 71.81 95 GLY A O 1
ATOM 764 N N . TYR A 1 96 ? 4.685 -12.736 -7.425 1.00 71.69 96 TYR A N 1
ATOM 765 C CA . TYR A 1 96 ? 5.580 -11.632 -7.136 1.00 71.69 96 TYR A CA 1
ATOM 766 C C . TYR A 1 96 ? 6.549 -12.000 -6.016 1.00 71.69 96 TYR A C 1
ATOM 768 O O . TYR A 1 96 ? 6.167 -12.230 -4.873 1.00 71.69 96 TYR A O 1
ATOM 776 N N . ASP A 1 97 ? 7.828 -12.014 -6.367 1.00 68.62 97 ASP A N 1
ATOM 777 C CA . ASP A 1 97 ? 8.920 -12.097 -5.418 1.00 68.62 97 ASP A CA 1
ATOM 778 C C . ASP A 1 97 ? 9.554 -10.698 -5.334 1.00 68.62 97 ASP A C 1
ATOM 780 O O . ASP A 1 97 ? 10.160 -10.251 -6.315 1.00 68.62 97 ASP A O 1
ATOM 784 N N . PRO A 1 98 ? 9.436 -9.980 -4.201 1.00 63.56 98 PRO A N 1
ATOM 785 C CA . PRO A 1 98 ? 10.040 -8.657 -4.042 1.00 63.56 98 PRO A CA 1
ATOM 786 C C . PRO A 1 98 ? 11.577 -8.692 -4.108 1.00 63.56 98 PRO A C 1
ATOM 788 O O . PRO A 1 98 ? 12.215 -7.655 -4.296 1.00 63.56 98 PRO A O 1
ATOM 791 N N . MET A 1 99 ? 12.193 -9.876 -4.001 1.00 60.44 99 MET A N 1
ATOM 792 C CA . MET A 1 99 ? 13.625 -10.074 -4.238 1.00 60.44 99 MET A CA 1
ATOM 793 C C . MET A 1 99 ? 13.964 -10.291 -5.720 1.00 60.44 99 MET A C 1
ATOM 795 O O . MET A 1 99 ? 15.143 -10.309 -6.070 1.00 60.44 99 MET A O 1
ATOM 799 N N . LYS A 1 100 ? 12.961 -10.426 -6.600 1.00 60.75 100 LYS A N 1
ATOM 800 C CA . LYS A 1 100 ? 13.103 -10.600 -8.057 1.00 60.75 100 LYS A CA 1
ATOM 801 C C . LYS A 1 100 ? 12.154 -9.665 -8.826 1.00 60.75 100 LYS A C 1
ATOM 803 O O . LYS A 1 100 ? 11.258 -10.136 -9.533 1.00 60.75 100 LYS A O 1
ATOM 808 N N . PRO A 1 101 ? 12.351 -8.338 -8.738 1.00 49.50 101 PRO A N 1
ATOM 809 C CA . PRO A 1 101 ? 11.451 -7.357 -9.351 1.00 49.50 101 PRO A CA 1
ATOM 810 C C . PRO A 1 101 ? 11.320 -7.502 -10.881 1.00 49.50 101 PRO A C 1
ATOM 812 O O . PRO A 1 101 ? 10.294 -7.126 -11.438 1.00 49.50 101 PRO A O 1
ATOM 815 N N . TYR A 1 102 ? 12.296 -8.123 -11.552 1.00 46.56 102 TYR A N 1
ATOM 816 C CA . TYR A 1 102 ? 12.350 -8.300 -13.011 1.00 46.56 102 TYR A CA 1
ATOM 817 C C . TYR A 1 102 ? 11.240 -9.179 -13.612 1.00 46.56 102 TYR A C 1
ATOM 819 O O . TYR A 1 102 ? 10.976 -9.080 -14.806 1.00 46.56 102 TYR A O 1
ATOM 827 N N . ARG A 1 103 ? 10.530 -9.987 -12.807 1.00 43.72 103 ARG A N 1
ATOM 828 C CA . ARG A 1 103 ? 9.391 -10.796 -13.290 1.00 43.72 103 ARG A CA 1
ATOM 829 C C . ARG A 1 103 ? 8.249 -9.937 -13.866 1.00 43.72 103 ARG A C 1
ATOM 831 O O . ARG A 1 103 ? 7.477 -10.408 -14.690 1.00 43.72 103 ARG A O 1
ATOM 838 N N . LEU A 1 104 ? 8.174 -8.664 -13.467 1.00 46.06 104 LEU A N 1
ATOM 839 C CA . LEU A 1 104 ? 7.193 -7.689 -13.961 1.00 46.06 104 LEU A CA 1
ATOM 840 C C . LEU A 1 104 ? 7.240 -7.443 -15.466 1.00 46.06 104 LEU A C 1
ATOM 842 O O . LEU A 1 104 ? 6.218 -7.097 -16.052 1.00 46.06 104 LEU A O 1
ATOM 846 N N . LEU A 1 105 ? 8.420 -7.572 -16.064 1.00 41.97 105 LEU A N 1
ATOM 847 C CA . LEU A 1 105 ? 8.643 -7.256 -17.468 1.00 41.97 105 LEU A CA 1
ATOM 848 C C . LEU A 1 105 ? 8.283 -8.431 -18.393 1.00 41.97 105 LEU A C 1
ATOM 850 O O . LEU A 1 105 ? 7.736 -8.201 -19.472 1.00 41.97 105 LEU A O 1
ATOM 854 N N . ASP A 1 106 ? 8.501 -9.673 -17.946 1.00 38.47 106 ASP A N 1
ATOM 855 C CA . ASP A 1 106 ? 8.112 -10.885 -18.687 1.00 38.47 106 ASP A CA 1
ATOM 856 C C . ASP A 1 106 ? 6.578 -10.991 -18.821 1.00 38.47 106 ASP A C 1
ATOM 858 O O . ASP A 1 106 ? 6.058 -11.284 -19.901 1.00 38.47 106 ASP A O 1
ATOM 862 N N . ASP A 1 107 ? 5.832 -10.667 -17.755 1.00 40.50 107 ASP A N 1
ATOM 863 C CA . ASP A 1 107 ? 4.357 -10.712 -17.734 1.00 40.50 107 ASP A CA 1
ATOM 864 C C . ASP A 1 107 ? 3.699 -9.660 -18.657 1.00 40.50 107 ASP A C 1
ATOM 866 O O . ASP A 1 107 ? 2.501 -9.736 -18.941 1.00 40.50 107 ASP A O 1
ATOM 870 N N . TRP A 1 108 ? 4.472 -8.692 -19.168 1.00 48.06 108 TRP A N 1
ATOM 871 C CA . TRP A 1 108 ? 4.031 -7.679 -20.136 1.00 48.06 108 TRP A CA 1
ATOM 872 C C . TRP A 1 108 ? 4.411 -8.024 -21.591 1.00 48.06 108 TRP A C 1
ATOM 874 O O . TRP A 1 108 ? 4.228 -7.201 -2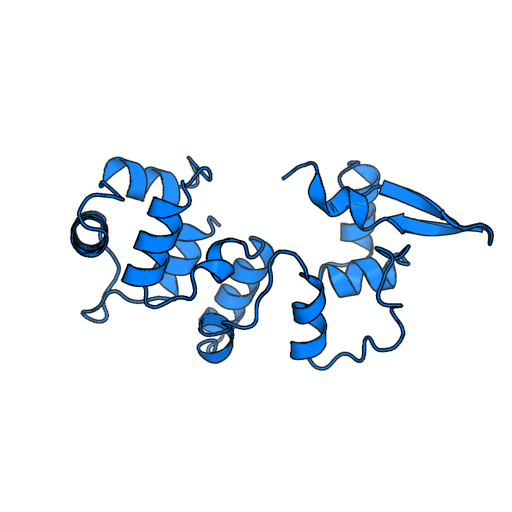2.491 1.00 48.06 108 TRP A O 1
ATOM 884 N N . GLY A 1 109 ? 4.891 -9.249 -21.852 1.00 36.84 109 GLY A N 1
ATOM 885 C CA . GLY A 1 109 ? 5.136 -9.766 -23.204 1.00 36.84 109 GLY A CA 1
ATOM 886 C C . GLY A 1 109 ? 6.441 -9.295 -23.853 1.00 36.84 109 GLY A C 1
ATOM 887 O O . GLY A 1 109 ? 6.539 -9.291 -25.082 1.00 36.84 109 GLY A O 1
ATOM 888 N N . ARG A 1 110 ? 7.439 -8.884 -23.060 1.00 40.22 110 ARG A N 1
ATOM 889 C CA . ARG A 1 110 ? 8.789 -8.542 -23.538 1.00 40.22 110 ARG A CA 1
ATOM 890 C C . ARG A 1 110 ? 9.739 -9.711 -23.254 1.00 40.22 110 ARG A C 1
ATOM 892 O O . ARG A 1 110 ? 9.773 -10.213 -22.141 1.00 40.22 110 ARG A O 1
ATOM 899 N N . ASP A 1 111 ? 10.489 -10.149 -24.263 1.00 41.09 111 ASP A N 1
ATOM 900 C CA . ASP A 1 111 ? 11.509 -11.199 -24.130 1.00 41.09 111 ASP A CA 1
ATOM 901 C C . ASP A 1 111 ? 12.751 -10.643 -23.412 1.00 41.09 111 ASP A C 1
ATOM 903 O O . ASP A 1 111 ? 13.438 -9.770 -23.947 1.00 41.09 111 ASP A O 1
ATOM 907 N N . LEU A 1 112 ? 13.026 -11.135 -22.201 1.00 45.25 112 LEU A N 1
ATOM 908 C CA . LEU A 1 112 ? 14.187 -10.762 -21.382 1.00 45.25 112 LEU A CA 1
ATOM 909 C C . LEU A 1 112 ? 15.255 -11.858 -21.316 1.00 45.25 112 LEU A C 1
ATOM 911 O O . LEU A 1 112 ? 16.146 -11.808 -20.468 1.00 45.25 112 LEU A O 1
ATOM 915 N N . SER A 1 113 ? 15.204 -12.853 -22.208 1.00 48.22 113 SER A N 1
ATOM 916 C CA . SER A 1 113 ? 16.178 -13.957 -22.247 1.00 48.22 113 SER A CA 1
ATOM 917 C C . SER A 1 113 ? 17.630 -13.510 -22.483 1.00 48.22 113 SER A C 1
ATOM 919 O O . SER A 1 113 ? 18.558 -14.300 -22.303 1.00 48.22 113 SER A O 1
ATOM 921 N N . TRP A 1 114 ? 17.839 -12.243 -22.848 1.00 47.09 114 TRP A N 1
ATOM 922 C CA . TRP A 1 114 ? 19.141 -11.607 -23.023 1.00 47.09 114 TRP A CA 1
ATOM 923 C C . TRP A 1 114 ? 19.770 -11.092 -21.713 1.00 47.09 114 TRP A C 1
ATOM 925 O O . TRP A 1 114 ? 20.963 -10.796 -21.719 1.00 47.09 114 TRP A O 1
ATOM 935 N N . ILE A 1 115 ? 19.035 -11.035 -20.590 1.00 42.03 115 ILE A N 1
ATOM 936 C CA . ILE A 1 115 ? 19.571 -10.615 -19.282 1.00 42.03 115 ILE A CA 1
ATOM 937 C C . ILE A 1 115 ? 20.141 -11.842 -18.541 1.00 42.03 115 ILE A C 1
ATOM 939 O O . ILE A 1 115 ? 19.382 -12.741 -18.162 1.00 42.03 115 ILE A O 1
ATOM 943 N N . PRO A 1 116 ? 21.462 -11.922 -18.283 1.00 38.59 116 PRO A N 1
ATOM 944 C CA . PRO A 1 116 ? 22.049 -13.072 -17.602 1.00 38.59 116 PRO A CA 1
ATOM 945 C C . PRO A 1 116 ? 21.583 -13.156 -16.143 1.00 38.59 116 PRO A C 1
ATOM 947 O O . PRO A 1 116 ? 21.816 -12.254 -15.339 1.00 38.59 116 PRO A O 1
ATOM 950 N N . THR A 1 117 ? 20.981 -14.282 -15.757 1.00 39.00 117 THR A N 1
ATOM 951 C CA . THR A 1 117 ? 20.658 -14.586 -14.357 1.00 39.00 117 THR A CA 1
ATOM 952 C C . THR A 1 117 ? 21.934 -14.633 -13.512 1.00 39.00 117 THR A C 1
ATOM 954 O O . THR A 1 117 ? 22.686 -15.603 -13.603 1.00 39.00 117 THR A O 1
ATOM 957 N N . GLY A 1 118 ? 22.174 -13.625 -12.669 1.00 34.94 118 GLY A N 1
ATOM 958 C CA . GLY A 1 118 ? 23.232 -13.682 -11.648 1.00 34.94 118 GLY A CA 1
ATOM 959 C C . GLY A 1 118 ? 23.994 -12.387 -11.372 1.00 34.94 118 GLY A C 1
ATOM 960 O O . GLY A 1 118 ? 24.626 -12.304 -10.323 1.00 34.94 118 GLY A O 1
ATOM 961 N N . SER A 1 119 ? 23.885 -11.376 -12.233 1.00 39.41 119 SER A N 1
ATOM 962 C CA . SER A 1 119 ? 24.347 -10.012 -11.953 1.00 39.41 119 SER A CA 1
ATOM 963 C C . SER A 1 119 ? 23.168 -9.064 -12.103 1.00 39.41 119 SER A C 1
ATOM 965 O O . SER A 1 119 ? 22.375 -9.215 -13.030 1.00 39.41 119 SER A O 1
ATOM 967 N N . ILE A 1 120 ? 23.041 -8.093 -11.199 1.00 45.69 120 ILE A N 1
ATOM 968 C CA . ILE A 1 120 ? 22.231 -6.910 -11.479 1.00 45.69 120 ILE A CA 1
ATOM 969 C C . ILE A 1 120 ? 22.978 -6.201 -12.607 1.00 45.69 120 ILE A C 1
ATOM 971 O O . ILE A 1 120 ? 24.032 -5.623 -12.370 1.00 45.69 120 ILE A O 1
ATOM 975 N N . GLY A 1 121 ? 22.534 -6.441 -13.838 1.00 51.25 121 GLY A N 1
ATOM 976 C CA . GLY A 1 121 ? 23.236 -6.009 -15.033 1.00 51.25 121 GLY A CA 1
ATOM 977 C C . GLY A 1 121 ? 23.386 -4.498 -15.075 1.00 51.25 121 GLY A C 1
ATOM 978 O O . GLY A 1 121 ? 22.572 -3.748 -14.540 1.00 51.25 121 GLY A O 1
ATOM 979 N N . ASP A 1 122 ? 24.455 -4.094 -15.725 1.00 53.94 122 ASP A N 1
ATOM 980 C CA . ASP A 1 122 ? 24.633 -2.775 -16.287 1.00 53.94 122 ASP A CA 1
ATOM 981 C C . ASP A 1 122 ? 23.605 -2.588 -17.419 1.00 53.94 122 ASP A C 1
ATOM 983 O O . ASP A 1 122 ? 23.624 -3.347 -18.388 1.00 53.94 122 ASP A O 1
ATOM 987 N N . PHE A 1 123 ? 22.680 -1.633 -17.282 1.00 59.09 123 PHE A N 1
ATOM 988 C CA . PHE A 1 123 ? 21.624 -1.373 -18.270 1.00 59.09 123 PHE A CA 1
ATOM 989 C C . PHE A 1 123 ? 21.986 -0.177 -19.150 1.00 59.09 123 PHE A C 1
ATOM 991 O O . PHE A 1 123 ? 22.452 0.845 -18.656 1.00 59.09 123 PHE A O 1
ATOM 998 N N . THR A 1 124 ? 21.724 -0.232 -20.449 1.00 67.25 124 THR A N 1
ATOM 999 C CA . THR A 1 124 ? 21.715 0.989 -21.269 1.00 67.25 124 THR A CA 1
ATOM 1000 C C . THR A 1 1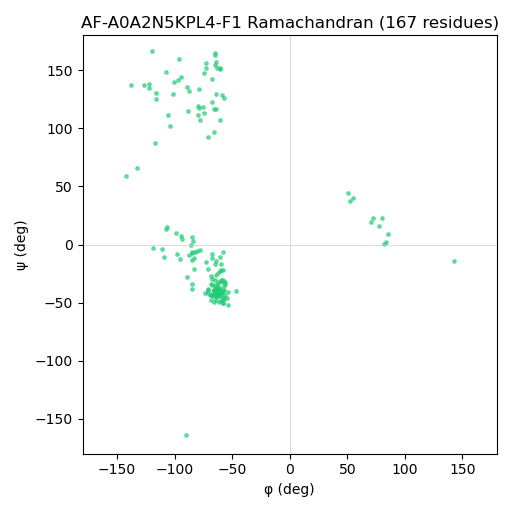24 ? 20.580 1.927 -20.833 1.00 67.25 124 THR A C 1
ATOM 1002 O O . THR A 1 124 ? 19.658 1.525 -20.122 1.00 67.25 124 THR A O 1
ATOM 1005 N N . LEU A 1 125 ? 20.630 3.195 -21.253 1.00 61.22 125 LEU A N 1
ATOM 1006 C CA . LEU A 1 125 ? 19.592 4.177 -20.917 1.00 61.22 125 LEU A CA 1
ATOM 1007 C C . LEU A 1 125 ? 18.201 3.743 -21.411 1.00 61.22 125 LEU A C 1
ATOM 1009 O O . LEU A 1 125 ? 17.236 3.823 -20.657 1.00 61.22 125 LEU A O 1
ATOM 1013 N N . ASP A 1 126 ? 18.125 3.227 -22.639 1.00 61.47 126 ASP A N 1
ATOM 1014 C CA . ASP A 1 126 ? 16.900 2.680 -23.234 1.00 61.47 126 ASP A CA 1
ATOM 1015 C C . ASP A 1 126 ? 16.400 1.455 -22.453 1.00 61.47 126 ASP A C 1
ATOM 1017 O O . ASP A 1 126 ? 15.227 1.367 -22.104 1.00 61.47 126 ASP A O 1
ATOM 1021 N N . GLU A 1 127 ? 17.287 0.535 -22.068 1.00 61.56 127 GLU A N 1
ATOM 1022 C CA . GLU A 1 127 ? 16.907 -0.629 -21.257 1.00 61.56 127 GLU A CA 1
ATOM 1023 C C . GLU A 1 127 ? 16.424 -0.229 -19.858 1.00 61.56 127 GLU A C 1
ATOM 1025 O O . GLU A 1 127 ? 15.460 -0.805 -19.355 1.00 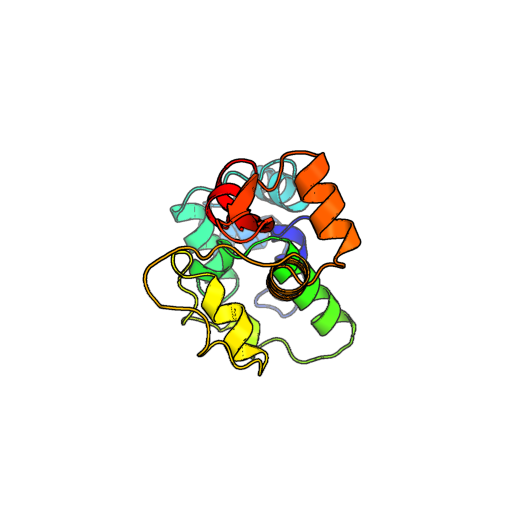61.56 127 GLU A O 1
ATOM 1030 N N . ALA A 1 128 ? 17.043 0.778 -19.240 1.00 65.69 128 ALA A N 1
ATOM 1031 C CA . ALA A 1 128 ? 16.599 1.342 -17.971 1.00 65.69 128 ALA A CA 1
ATOM 1032 C C . ALA A 1 128 ? 15.246 2.062 -18.112 1.00 65.69 128 ALA A C 1
ATOM 1034 O O . ALA A 1 128 ? 14.380 1.896 -17.254 1.00 65.69 128 ALA A O 1
ATOM 1035 N N . ALA A 1 129 ? 15.024 2.793 -19.207 1.00 63.44 129 ALA A N 1
ATOM 1036 C CA . ALA A 1 129 ? 13.760 3.466 -19.513 1.00 63.44 129 ALA A CA 1
ATOM 1037 C C . ALA A 1 129 ? 12.636 2.449 -19.713 1.00 63.44 129 ALA A C 1
ATOM 1039 O O . ALA A 1 129 ? 11.562 2.549 -19.119 1.00 63.44 129 ALA A O 1
ATOM 1040 N N . GLN A 1 130 ? 12.924 1.388 -20.465 1.00 56.31 130 GLN A N 1
ATOM 1041 C CA . GLN A 1 130 ? 12.020 0.263 -20.662 1.00 56.31 130 GLN A CA 1
ATOM 1042 C C . GLN A 1 130 ? 11.739 -0.492 -19.357 1.00 56.31 130 GLN A C 1
ATOM 1044 O O . GLN A 1 130 ? 10.591 -0.863 -19.106 1.00 56.31 130 GLN A O 1
ATOM 1049 N N . LEU A 1 131 ? 12.756 -0.694 -18.513 1.00 60.47 131 LEU A N 1
ATOM 1050 C CA . LEU A 1 131 ? 12.638 -1.357 -17.213 1.00 60.47 131 LEU A CA 1
ATOM 1051 C C . LEU A 1 131 ? 11.779 -0.554 -16.232 1.00 60.47 131 LEU A C 1
ATOM 1053 O O . LEU A 1 131 ? 10.954 -1.128 -15.521 1.00 60.47 131 LEU A O 1
ATOM 1057 N N . LEU A 1 132 ? 11.976 0.761 -16.195 1.00 61.03 132 LEU A N 1
ATOM 1058 C CA . LEU A 1 132 ? 11.292 1.680 -15.287 1.00 61.03 132 LEU A CA 1
ATOM 1059 C C . LEU A 1 132 ? 9.953 2.188 -15.850 1.00 61.03 132 LEU A C 1
ATOM 1061 O O . LEU A 1 132 ? 9.182 2.794 -15.112 1.00 61.03 132 LEU A O 1
ATOM 1065 N N . GLN A 1 133 ? 9.654 1.899 -17.124 1.00 52.75 133 GLN A N 1
ATOM 1066 C CA . GLN A 1 133 ? 8.499 2.408 -17.876 1.00 52.75 133 GLN A CA 1
ATOM 1067 C C . GLN A 1 133 ? 8.370 3.937 -17.842 1.00 52.75 133 GLN A C 1
ATOM 1069 O O . GLN A 1 133 ? 7.267 4.481 -17.795 1.00 52.75 133 GLN A O 1
ATOM 1074 N N . ILE A 1 134 ? 9.507 4.615 -17.889 1.00 59.03 134 ILE A N 1
ATOM 1075 C CA . ILE A 1 134 ? 9.619 6.070 -17.984 1.00 59.03 134 ILE A CA 1
ATOM 1076 C C . ILE A 1 134 ? 10.366 6.414 -19.272 1.00 59.03 134 ILE A C 1
ATOM 1078 O O . ILE A 1 134 ? 10.933 5.537 -19.924 1.00 59.03 134 ILE A O 1
ATOM 1082 N N . SER A 1 135 ? 10.326 7.674 -19.683 1.00 67.69 135 SER A N 1
ATOM 1083 C CA . SER A 1 135 ? 11.116 8.141 -20.822 1.00 67.69 135 SER A CA 1
ATOM 1084 C C . SER A 1 135 ? 12.619 8.047 -20.538 1.00 67.69 135 SER A C 1
ATOM 1086 O O . SER A 1 135 ? 13.048 8.100 -19.385 1.00 67.69 135 SER A O 1
ATOM 1088 N N . GLU A 1 136 ? 13.440 7.923 -21.583 1.00 67.81 136 GLU A N 1
ATOM 1089 C CA . GLU A 1 136 ? 14.902 8.000 -21.445 1.00 67.81 136 GLU A CA 1
ATOM 1090 C C . GLU A 1 136 ? 15.330 9.319 -20.783 1.00 67.81 136 GLU A C 1
ATOM 1092 O O . GLU A 1 136 ? 16.270 9.339 -19.989 1.00 67.81 136 GLU A O 1
ATOM 1097 N N . GLU A 1 137 ? 14.600 10.406 -21.046 1.00 68.44 137 GLU A N 1
ATOM 1098 C CA . GLU A 1 137 ? 14.778 11.698 -20.388 1.00 68.44 137 GLU A CA 1
ATOM 1099 C C . GLU A 1 137 ? 14.539 11.624 -18.874 1.00 68.44 137 GLU A C 1
ATOM 1101 O O . GLU A 1 137 ? 15.345 12.138 -18.104 1.00 68.44 137 GLU A O 1
ATOM 1106 N N . GLU A 1 138 ? 13.488 10.939 -18.423 1.00 52.91 138 GLU A N 1
ATOM 1107 C CA . GLU A 1 138 ? 13.222 10.745 -16.992 1.00 52.91 138 GLU A CA 1
ATOM 1108 C C . GLU A 1 138 ? 14.282 9.851 -16.331 1.00 52.91 138 GLU A C 1
ATOM 1110 O O . GLU A 1 138 ? 14.683 10.108 -15.196 1.00 52.91 138 GLU A O 1
ATOM 1115 N N . VAL A 1 139 ? 14.812 8.844 -17.037 1.00 59.91 139 VAL A N 1
ATOM 1116 C CA . VAL A 1 139 ? 15.963 8.068 -16.539 1.00 59.91 139 VAL A CA 1
ATOM 1117 C C . VAL A 1 139 ? 17.197 8.961 -16.388 1.00 59.91 139 VAL A C 1
ATOM 1119 O O . VAL A 1 139 ? 17.900 8.864 -15.381 1.00 59.91 139 VAL A O 1
ATOM 1122 N N . LEU A 1 140 ? 17.460 9.851 -17.351 1.00 63.38 140 LEU A N 1
ATOM 1123 C CA . LEU A 1 140 ? 18.556 10.821 -17.266 1.00 63.38 140 LEU A CA 1
ATOM 1124 C C . LEU A 1 140 ? 18.379 11.773 -16.083 1.00 63.38 140 LEU A C 1
ATOM 1126 O O . LEU A 1 140 ? 19.332 11.982 -15.338 1.00 63.38 140 LEU A O 1
ATOM 1130 N N . GLU A 1 141 ? 17.174 12.290 -15.847 1.00 60.41 141 GLU A N 1
ATOM 1131 C CA . GLU A 1 141 ? 16.878 13.131 -14.680 1.00 60.41 141 GLU A CA 1
ATOM 1132 C C . GLU A 1 141 ? 17.122 12.383 -13.357 1.00 60.41 141 GLU A C 1
ATOM 1134 O O . GLU A 1 141 ? 17.646 12.943 -12.387 1.00 60.41 141 GLU A O 1
ATOM 1139 N N . MET A 1 142 ? 16.804 11.088 -13.310 1.00 56.19 142 MET A N 1
ATOM 1140 C CA . MET A 1 142 ? 17.087 10.238 -12.153 1.00 56.19 142 MET A CA 1
ATOM 1141 C C . MET A 1 142 ? 18.594 9.988 -11.962 1.00 56.19 142 MET A C 1
ATOM 1143 O O . MET A 1 142 ? 19.071 9.934 -10.828 1.00 56.19 142 MET A O 1
ATOM 1147 N N . ILE A 1 143 ? 19.370 9.894 -13.043 1.00 60.78 143 ILE A N 1
ATOM 1148 C CA . ILE A 1 143 ? 20.838 9.817 -12.987 1.00 60.78 143 ILE A CA 1
ATOM 1149 C C . ILE A 1 143 ? 21.427 11.147 -12.494 1.00 60.78 143 ILE A C 1
ATOM 1151 O O . ILE A 1 143 ? 22.250 11.170 -11.579 1.00 60.78 143 ILE A O 1
ATOM 1155 N N . GLU A 1 144 ? 20.985 12.272 -13.057 1.00 59.41 144 GLU A N 1
ATOM 1156 C CA . GLU A 1 144 ? 21.473 13.614 -12.715 1.00 59.41 144 GLU A CA 1
ATOM 1157 C C . GLU A 1 144 ? 21.140 14.013 -11.273 1.00 59.41 144 GLU A C 1
ATOM 1159 O O . GLU A 1 144 ? 21.938 14.670 -10.599 1.00 59.41 144 GLU A O 1
ATOM 1164 N N . SER A 1 145 ? 19.982 13.583 -10.770 1.00 52.16 145 SER A N 1
ATOM 1165 C CA . SER A 1 145 ? 19.576 13.788 -9.377 1.00 52.16 145 SER A CA 1
ATOM 1166 C C . SER A 1 145 ? 20.252 12.819 -8.394 1.00 52.16 145 SER A C 1
ATOM 1168 O O . SER A 1 145 ? 20.099 12.970 -7.178 1.00 52.16 145 SER A O 1
ATOM 1170 N N . GLY A 1 146 ? 21.033 11.853 -8.897 1.00 50.38 146 GLY A N 1
ATOM 1171 C CA . GLY A 1 146 ? 21.741 10.850 -8.099 1.00 50.38 146 GLY A CA 1
ATOM 1172 C C . GLY A 1 146 ? 20.824 9.790 -7.486 1.00 50.38 146 GLY A C 1
ATOM 1173 O O . GLY A 1 146 ? 21.165 9.211 -6.454 1.00 50.38 146 GLY A O 1
ATOM 1174 N N . GLN A 1 147 ? 19.644 9.581 -8.076 1.00 48.22 147 GLN A N 1
ATOM 1175 C CA . GLN A 1 147 ? 18.723 8.487 -7.752 1.00 48.22 147 GLN A CA 1
ATOM 1176 C C . GLN A 1 147 ? 19.101 7.185 -8.473 1.00 48.22 147 GLN A C 1
ATOM 1178 O O . GLN A 1 147 ? 18.707 6.109 -8.031 1.00 48.22 147 GLN A O 1
ATOM 1183 N N . LEU A 1 148 ? 19.867 7.282 -9.563 1.00 56.09 148 LEU A N 1
ATOM 1184 C CA . LEU A 1 148 ? 20.463 6.161 -10.284 1.00 56.09 148 LEU A CA 1
ATOM 1185 C C . LEU A 1 148 ? 21.973 6.381 -10.419 1.00 56.09 148 LEU A C 1
ATOM 1187 O O . LEU A 1 148 ? 22.420 7.483 -10.734 1.00 56.09 148 LEU A O 1
ATOM 1191 N N . GLU A 1 149 ? 22.760 5.331 -10.199 1.00 54.91 149 GLU A N 1
ATOM 1192 C CA . GLU A 1 149 ? 24.204 5.354 -10.440 1.00 54.91 149 GLU A CA 1
ATOM 1193 C C . GLU A 1 149 ? 24.515 4.815 -11.830 1.00 54.91 149 GLU A C 1
ATOM 1195 O O . GLU A 1 149 ? 23.884 3.874 -12.314 1.00 54.91 149 GLU A O 1
ATOM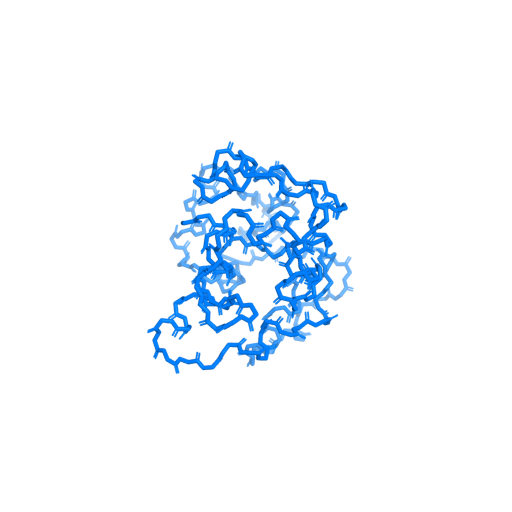 1200 N N . VAL A 1 150 ? 25.524 5.415 -12.453 1.00 58.88 150 VAL A N 1
ATOM 1201 C CA . VAL A 1 150 ? 26.038 5.004 -13.755 1.00 58.88 150 VAL A CA 1
ATOM 1202 C C . VAL A 1 150 ? 27.469 4.529 -13.572 1.00 58.88 150 VAL A C 1
ATOM 1204 O O . VAL A 1 150 ? 28.310 5.278 -13.071 1.00 58.88 150 VAL A O 1
ATOM 1207 N N . GLU A 1 151 ? 27.758 3.309 -14.008 1.00 57.19 151 GLU A N 1
ATOM 1208 C CA . GLU A 1 151 ? 29.124 2.833 -14.189 1.00 57.19 151 GLU A CA 1
ATOM 1209 C C . GLU A 1 151 ? 29.526 2.979 -15.660 1.00 57.19 151 GLU A C 1
ATOM 1211 O O . GLU A 1 151 ? 28.732 2.789 -16.585 1.00 57.19 151 GLU A O 1
ATOM 1216 N N . GLN A 1 152 ? 30.780 3.366 -15.902 1.00 51.72 152 GLN A N 1
ATOM 1217 C CA . GLN A 1 152 ? 31.317 3.326 -17.257 1.00 51.72 152 GLN A CA 1
ATOM 1218 C C . GLN A 1 152 ? 31.721 1.893 -17.575 1.00 51.72 152 GLN A C 1
ATOM 1220 O O . GLN A 1 152 ? 32.699 1.380 -17.025 1.00 51.72 152 GLN A O 1
ATOM 1225 N N . GLY A 1 153 ? 30.990 1.268 -18.496 1.00 52.16 153 GLY A N 1
ATOM 1226 C CA . GLY A 1 153 ? 31.377 -0.023 -19.039 1.00 52.16 153 GLY A CA 1
ATOM 1227 C C . GLY A 1 153 ? 32.736 0.069 -19.734 1.00 52.16 153 GLY A C 1
ATOM 1228 O O . GLY A 1 153 ? 33.105 1.106 -20.294 1.00 52.16 153 GLY A O 1
ATOM 1229 N N . GLY A 1 154 ? 33.480 -1.041 -19.764 1.00 45.78 154 GLY A N 1
ATOM 1230 C CA . GLY A 1 154 ? 34.819 -1.122 -20.376 1.00 45.78 154 GLY A CA 1
ATOM 1231 C C . GLY A 1 154 ? 34.889 -0.754 -21.870 1.00 45.78 154 GLY A C 1
ATOM 1232 O O . GLY A 1 154 ? 35.981 -0.656 -22.429 1.00 45.78 154 GLY A O 1
ATOM 1233 N N . ASN A 1 155 ? 33.736 -0.522 -22.501 1.00 51.41 155 ASN A N 1
ATOM 1234 C CA . ASN A 1 155 ? 33.546 -0.212 -23.915 1.00 51.41 155 ASN A CA 1
ATOM 1235 C C . ASN A 1 155 ? 33.395 1.302 -24.175 1.00 51.41 155 ASN A C 1
ATOM 1237 O O . ASN A 1 155 ? 33.349 1.710 -25.333 1.00 51.41 155 ASN A O 1
ATOM 1241 N N . GLY A 1 156 ? 33.286 2.129 -23.125 1.00 47.56 156 GLY A N 1
ATOM 1242 C CA . GLY A 1 156 ? 32.942 3.554 -23.234 1.00 47.56 156 GLY A CA 1
ATOM 1243 C C . GLY A 1 156 ? 31.436 3.846 -23.285 1.00 47.56 156 GLY A C 1
ATOM 1244 O O . GLY A 1 156 ? 31.052 4.986 -23.537 1.00 47.56 156 GLY A O 1
ATOM 1245 N N . GLU A 1 157 ? 30.591 2.840 -23.046 1.00 50.19 157 GLU A N 1
ATOM 1246 C CA . GLU A 1 157 ? 29.139 2.986 -22.903 1.00 50.19 157 GLU A CA 1
ATOM 1247 C C . GLU A 1 157 ? 28.791 3.302 -21.440 1.00 50.19 157 GLU A C 1
ATOM 1249 O O . GLU A 1 157 ? 29.307 2.668 -20.516 1.00 50.19 157 GLU A O 1
ATOM 1254 N N . SER A 1 158 ? 27.943 4.312 -21.232 1.00 51.59 158 SER A N 1
ATOM 1255 C CA . SER A 1 158 ? 27.386 4.642 -19.918 1.00 51.59 158 SER A CA 1
ATOM 1256 C C . SER A 1 158 ? 26.308 3.626 -19.568 1.00 51.59 158 SER A C 1
ATOM 1258 O O . SER A 1 158 ? 25.310 3.532 -20.284 1.00 51.59 158 SER A O 1
ATOM 1260 N N . LEU A 1 159 ? 26.504 2.886 -18.482 1.00 54.22 159 LEU A N 1
ATOM 1261 C CA . LEU A 1 159 ? 25.589 1.842 -18.052 1.00 54.22 159 LEU A CA 1
ATOM 1262 C C . LEU A 1 159 ? 24.978 2.195 -16.696 1.00 54.22 159 LEU A C 1
ATOM 1264 O O . LEU A 1 159 ? 25.680 2.561 -15.761 1.00 54.22 159 LEU A O 1
ATOM 1268 N N . VAL A 1 160 ? 23.659 2.106 -16.590 1.00 55.62 160 VAL A N 1
ATOM 1269 C CA . VAL A 1 160 ? 22.881 2.331 -15.373 1.00 55.62 160 VAL A CA 1
ATOM 1270 C C . VAL A 1 160 ? 22.980 1.086 -14.497 1.00 55.62 160 VAL A C 1
ATOM 1272 O O . VAL A 1 160 ? 22.530 0.008 -14.883 1.00 55.62 160 VAL A O 1
ATOM 1275 N N . SER A 1 161 ? 23.555 1.228 -13.305 1.00 54.22 161 SER A N 1
ATOM 1276 C CA . SER A 1 161 ? 23.695 0.127 -12.355 1.00 54.22 161 SER A CA 1
ATOM 1277 C C . SER A 1 161 ? 22.382 -0.098 -11.609 1.00 54.22 161 SER A C 1
ATOM 1279 O O . SER A 1 161 ? 21.898 0.763 -10.866 1.00 54.22 161 SER A O 1
ATOM 1281 N N . GLY A 1 162 ? 21.801 -1.292 -11.749 1.00 45.25 162 GLY A N 1
ATOM 1282 C CA . GLY A 1 162 ? 20.559 -1.632 -11.049 1.00 45.25 162 GLY A CA 1
ATOM 1283 C C . GLY A 1 162 ? 20.691 -1.750 -9.522 1.00 45.25 162 GLY A C 1
ATOM 1284 O O . GLY A 1 162 ? 19.671 -1.899 -8.847 1.00 45.25 162 GLY A O 1
ATOM 1285 N N . TYR A 1 163 ? 21.908 -1.706 -8.955 1.00 38.91 163 TYR A N 1
ATOM 1286 C CA . TYR A 1 163 ? 22.113 -1.711 -7.498 1.00 38.91 163 TYR A CA 1
ATOM 1287 C C . TYR A 1 163 ? 21.592 -0.421 -6.846 1.00 38.91 163 TYR A C 1
ATOM 1289 O O . TYR A 1 163 ? 21.118 -0.465 -5.710 1.00 38.91 163 TYR A O 1
ATOM 1297 N N . SER A 1 164 ? 21.607 0.700 -7.572 1.00 38.34 164 SER A N 1
ATOM 1298 C CA . SER A 1 164 ? 21.289 2.019 -7.011 1.00 38.34 164 SER A CA 1
ATOM 1299 C C . SER A 1 164 ? 19.799 2.358 -6.962 1.00 38.34 164 SER A C 1
ATOM 1301 O O . SER A 1 164 ? 19.387 3.225 -6.196 1.00 38.34 164 SER A O 1
ATOM 1303 N N . VAL A 1 165 ? 18.950 1.592 -7.660 1.00 40.41 165 VAL A N 1
ATOM 1304 C CA . VAL A 1 165 ? 17.480 1.703 -7.543 1.00 40.41 165 VAL A CA 1
ATOM 1305 C C . VAL A 1 165 ? 17.013 1.436 -6.095 1.00 40.41 165 VAL A C 1
ATOM 1307 O O . VAL A 1 165 ? 15.889 1.762 -5.720 1.00 40.41 165 VAL A O 1
ATOM 1310 N N . ARG A 1 166 ? 17.868 0.823 -5.259 1.00 36.75 166 ARG A N 1
ATOM 1311 C CA . ARG A 1 166 ? 17.518 0.286 -3.940 1.00 36.75 166 ARG A CA 1
ATOM 1312 C C . ARG A 1 166 ? 17.771 1.188 -2.729 1.00 36.75 166 ARG A C 1
ATOM 1314 O O . ARG A 1 166 ? 17.268 0.825 -1.671 1.00 36.75 166 ARG A O 1
ATOM 1321 N N . GLU A 1 167 ? 18.504 2.302 -2.815 1.00 29.47 167 GLU A N 1
ATOM 1322 C CA . GLU A 1 167 ? 18.977 2.981 -1.585 1.00 29.47 167 GLU A CA 1
ATOM 1323 C C . GLU A 1 167 ? 18.366 4.347 -1.232 1.00 29.47 167 GLU A C 1
ATOM 1325 O O . GLU A 1 167 ? 18.645 4.847 -0.141 1.00 29.47 167 GLU A O 1
ATOM 1330 N N . LYS A 1 168 ? 17.487 4.950 -2.042 1.00 30.72 168 LYS A N 1
ATOM 1331 C CA . LYS A 1 168 ? 16.847 6.232 -1.665 1.00 30.72 168 LYS A CA 1
ATOM 1332 C C . LYS A 1 168 ? 15.379 6.362 -2.079 1.00 30.72 168 LYS A C 1
ATOM 1334 O O . LYS A 1 168 ? 15.013 7.303 -2.781 1.00 30.72 168 LYS A O 1
ATOM 1339 N N . LEU A 1 169 ? 14.541 5.448 -1.590 1.00 33.91 169 LEU A N 1
ATOM 1340 C CA . LEU A 1 169 ? 13.087 5.632 -1.506 1.00 33.91 169 LEU A CA 1
ATOM 1341 C C . LEU A 1 169 ? 12.621 5.480 -0.057 1.00 33.91 169 LEU A C 1
ATOM 1343 O O . LEU A 1 169 ? 13.065 4.510 0.599 1.00 33.91 169 LEU A O 1
#

pLDDT: mean 73.44, std 20.87, range [29.47, 97.19]

Foldseek 3Di:
DFLLLLLQVQQAAPVRHGDDQVSLCVQLVNLRHSVNSVCRNVVVDPDDDLSRLVSNCNRRVAQSLCNLDDVVVSVVLSVCVVVVHDCVVVRHPPVDDSVCLVVVLVVVPDDPVVDDPDFQDFAALVRVCSSVVHDSVVSVVCCVVVQWDWDQDPVRGTTTRPVSPPDDD

Sequence (169 aa):
MSQFRIMLEICPAPDGGKWTALEMEQATNGKVHPAFFFALQDGLTSSVSGEQMDSIAKAMDLPPELWHRQLWWWEKVYEDWKNGVGVEGKLQDRGYDPMKPYRLLDDWGRDLSWIPTGSIGDFTLDEAAQLLQISEEEVLEMIESGQLEVEQGGNGESLVSGYSVREKL

Secondary structure (DSSP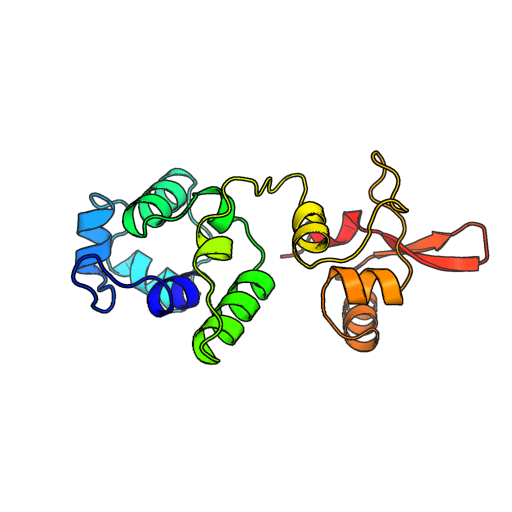, 8-state):
--HHHHHHHHS--TTSSPPPHHHHHHHTTTSS-HHHHHHHHTTS-----HHHHHHHHHHTT--GGGGGS-HHHHHHHHHHHHTT---HHHHT-TT--TT-TTHHHHTTT---TTS-TTS-PEEPHHHHHHHHTS-HHHHHHHHHTTSSEEEE-TTS-EEEETTGGGS--

Nearest PDB structures (foldseek):
  4j2n-assembly1_A  TM=8.898E-01  e=2.354E-01  Pukovnikvirus pukovnik
  6amk-assembly1_A  TM=7.546E-01  e=2.099E-01  Streptomyces venezuelae
  6amk-assembly1_B  TM=7.742E-01  e=2.492E-01  Streptomyces venezuelae
  6ama-assembly1_A  TM=7.702E-01  e=3.134E-01  Streptomyces venezuelae
  6ama-assembly1_B  TM=7.169E-01  e=2.960E-01  Streptomyces venezuelae

Mean predicted aligned error: 13.15 Å